Protein AF-A0A4V5TML6-F1 (afdb_monomer_lite)

Foldseek 3Di:
DPPVCVCLDPVNLVVLVVVLVVLLVVCVVVVHDPVCNVPPVVNVVSVVSNVVSVVVVVVVVVVD

Structure (mmCIF, N/CA/C/O backbone):
data_AF-A0A4V5TML6-F1
#
_entry.id   AF-A0A4V5TML6-F1
#
loop_
_atom_site.group_PDB
_atom_site.id
_atom_site.type_symbol
_atom_site.label_atom_id
_atom_site.label_alt_id
_atom_site.label_comp_id
_atom_site.label_asym_id
_atom_site.label_entity_id
_atom_site.label_seq_id
_atom_site.pdbx_PDB_ins_code
_atom_site.Cartn_x
_atom_site.Cartn_y
_atom_site.Cartn_z
_atom_site.occupancy
_atom_site.B_iso_or_equiv
_atom_site.auth_seq_id
_atom_site.auth_comp_id
_atom_site.auth_asym_id
_atom_site.auth_atom_id
_atom_site.pdbx_PDB_model_num
ATOM 1 N N . MET A 1 1 ? -26.431 5.247 1.600 1.00 45.09 1 MET A N 1
ATOM 2 C CA . MET A 1 1 ? -25.266 5.046 2.486 1.00 45.09 1 MET A CA 1
ATOM 3 C C . MET A 1 1 ? -24.532 3.827 1.961 1.00 45.09 1 MET A C 1
ATOM 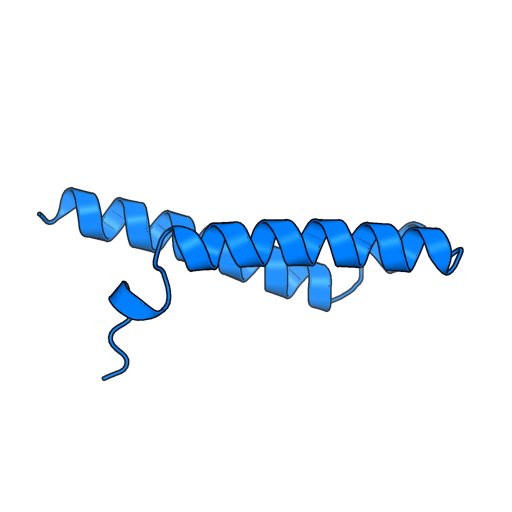5 O O . MET A 1 1 ? -25.144 2.771 1.935 1.00 45.09 1 MET A O 1
ATOM 9 N N . LEU A 1 2 ? -23.309 3.967 1.437 1.00 53.91 2 LEU A N 1
ATOM 10 C CA . LEU A 1 2 ? -22.487 2.780 1.180 1.00 53.91 2 LEU A CA 1
ATOM 11 C C . LEU A 1 2 ? -22.173 2.152 2.541 1.00 53.91 2 LEU A C 1
ATOM 13 O O . LEU A 1 2 ? -21.654 2.852 3.410 1.00 53.91 2 LEU A O 1
ATOM 17 N N . ASP A 1 3 ? -22.489 0.869 2.716 1.00 64.31 3 ASP A N 1
ATOM 18 C CA . ASP A 1 3 ? -22.016 0.077 3.854 1.00 64.31 3 ASP A CA 1
ATOM 19 C C . ASP A 1 3 ? -20.488 -0.020 3.757 1.00 64.31 3 ASP A C 1
ATOM 21 O O . ASP A 1 3 ? -19.941 -0.936 3.137 1.00 64.31 3 ASP A O 1
ATOM 25 N N . LEU A 1 4 ? -19.790 0.960 4.329 1.00 66.44 4 LEU A N 1
ATOM 26 C CA . LEU A 1 4 ? -18.328 1.029 4.360 1.00 66.44 4 LEU A CA 1
ATOM 27 C C . LEU A 1 4 ? -17.717 -0.239 4.978 1.00 66.44 4 LEU A C 1
ATOM 29 O O . LEU A 1 4 ? -16.621 -0.631 4.586 1.00 66.44 4 LEU A O 1
ATOM 33 N N . ASP A 1 5 ? -18.456 -0.939 5.843 1.00 63.16 5 ASP A N 1
ATOM 34 C CA . ASP A 1 5 ? -18.067 -2.233 6.415 1.00 63.16 5 ASP A CA 1
ATOM 35 C C . ASP A 1 5 ? -17.972 -3.364 5.378 1.00 63.16 5 ASP A C 1
ATOM 37 O O . ASP A 1 5 ? -17.113 -4.238 5.495 1.00 63.16 5 ASP A O 1
ATOM 41 N N . LYS A 1 6 ? -18.792 -3.336 4.318 1.00 64.44 6 LYS A N 1
ATOM 42 C CA . LYS A 1 6 ? -18.689 -4.299 3.205 1.00 64.44 6 LYS A CA 1
ATOM 43 C C . LYS A 1 6 ? -17.555 -3.935 2.250 1.00 64.44 6 LYS A C 1
ATOM 45 O O . LYS A 1 6 ? -16.935 -4.822 1.670 1.00 64.44 6 LYS A O 1
ATOM 50 N N . VAL A 1 7 ? -17.279 -2.641 2.093 1.00 65.56 7 VAL A N 1
ATOM 51 C CA . VAL A 1 7 ? -16.244 -2.133 1.178 1.00 65.56 7 VAL A CA 1
ATOM 52 C C . VAL A 1 7 ? -14.845 -2.326 1.759 1.00 65.56 7 VAL A C 1
ATOM 54 O O . VAL A 1 7 ? -13.935 -2.723 1.041 1.00 65.56 7 VAL A O 1
ATOM 57 N N . PHE A 1 8 ? -14.669 -2.103 3.059 1.00 71.50 8 PHE A N 1
ATOM 58 C CA . PHE A 1 8 ? -13.389 -2.253 3.753 1.00 71.50 8 PHE A CA 1
ATOM 59 C C . PHE A 1 8 ? -13.330 -3.543 4.564 1.00 71.50 8 PHE A C 1
ATOM 61 O O . PHE A 1 8 ? -12.869 -3.572 5.704 1.00 71.50 8 PHE A O 1
ATOM 68 N N . CYS A 1 9 ? -13.793 -4.640 3.972 1.00 74.50 9 CYS A N 1
ATOM 69 C CA . CYS A 1 9 ? -13.622 -5.962 4.548 1.00 74.50 9 CYS A CA 1
ATOM 70 C C . CYS A 1 9 ? -12.160 -6.434 4.402 1.00 74.50 9 CYS A C 1
ATOM 72 O O . CYS A 1 9 ? -11.448 -6.078 3.462 1.00 74.50 9 CYS A O 1
ATOM 74 N N . LEU A 1 10 ? -11.701 -7.255 5.347 1.00 75.88 10 LEU A N 1
ATOM 75 C CA . LEU A 1 10 ? -10.353 -7.832 5.355 1.00 75.88 10 LEU A CA 1
ATOM 76 C C . LEU A 1 10 ? -9.940 -8.497 4.018 1.00 75.88 10 LEU A C 1
ATOM 78 O O . LEU A 1 10 ? -8.819 -8.237 3.574 1.00 75.88 10 LEU A O 1
ATOM 82 N N . PRO A 1 11 ? -10.805 -9.268 3.316 1.00 83.12 11 PRO A N 1
ATOM 83 C CA . PRO A 1 11 ? -10.460 -9.799 1.995 1.00 83.12 11 PRO A CA 1
ATOM 84 C C . PRO A 1 11 ? -10.253 -8.709 0.934 1.00 83.12 11 PRO A C 1
ATOM 86 O O . PRO A 1 11 ? -9.399 -8.879 0.070 1.00 83.12 11 PRO A O 1
ATOM 89 N N . MET A 1 12 ? -10.960 -7.576 1.012 1.00 83.81 12 MET A N 1
ATOM 90 C CA . MET A 1 12 ? -10.744 -6.453 0.092 1.00 83.81 12 MET A CA 1
ATOM 91 C C . MET A 1 12 ? -9.363 -5.821 0.304 1.00 83.81 12 MET A C 1
ATOM 93 O O . MET A 1 12 ? -8.646 -5.555 -0.657 1.00 83.81 12 MET A O 1
ATOM 97 N N . ILE A 1 13 ? -8.953 -5.624 1.561 1.00 84.56 13 ILE A N 1
ATOM 98 C CA . ILE A 1 13 ? -7.619 -5.095 1.896 1.00 84.56 13 ILE A CA 1
ATOM 99 C C . ILE A 1 13 ? -6.526 -6.038 1.379 1.00 84.56 13 ILE A C 1
ATOM 101 O O . ILE A 1 13 ? -5.538 -5.585 0.799 1.00 84.56 13 ILE A O 1
ATOM 105 N N . LEU A 1 14 ? -6.728 -7.350 1.534 1.00 85.19 14 LEU A N 1
ATOM 106 C CA . LEU A 1 14 ? -5.813 -8.360 1.007 1.00 85.19 14 LEU A CA 1
ATOM 107 C C . LEU A 1 14 ? -5.733 -8.302 -0.528 1.00 85.19 14 LEU A C 1
ATOM 109 O O . LEU A 1 14 ? -4.639 -8.342 -1.088 1.00 85.19 14 LEU A O 1
ATOM 113 N N . ALA A 1 15 ? -6.876 -8.149 -1.206 1.00 87.12 15 ALA A N 1
ATOM 114 C CA . ALA A 1 15 ? -6.942 -8.014 -2.659 1.00 87.12 15 ALA A CA 1
ATOM 115 C C . ALA A 1 15 ? -6.190 -6.770 -3.160 1.00 87.12 15 ALA A C 1
ATOM 117 O O . ALA A 1 15 ? -5.443 -6.867 -4.133 1.00 87.12 15 ALA A O 1
ATOM 118 N N . TYR A 1 16 ? -6.295 -5.630 -2.465 1.00 85.88 16 TYR A N 1
ATOM 119 C CA . TYR A 1 16 ? -5.498 -4.441 -2.787 1.00 85.88 16 TYR A CA 1
ATOM 120 C C . TYR A 1 16 ? -3.991 -4.699 -2.670 1.00 85.88 16 TYR A C 1
ATOM 122 O O . TYR A 1 16 ? -3.226 -4.236 -3.515 1.00 85.88 16 TYR A O 1
ATOM 130 N N . TYR A 1 17 ? -3.565 -5.474 -1.669 1.00 85.31 17 TYR A N 1
ATOM 131 C CA . TYR A 1 17 ? -2.164 -5.866 -1.499 1.00 85.31 17 TYR A CA 1
ATOM 132 C C . TYR A 1 17 ? -1.669 -6.747 -2.655 1.00 85.31 17 TYR A C 1
ATOM 134 O O . TYR A 1 17 ? -0.588 -6.516 -3.198 1.00 85.31 17 TYR A O 1
ATOM 142 N N . VAL A 1 18 ? -2.477 -7.724 -3.076 1.00 89.56 18 VAL A N 1
ATOM 143 C CA . VAL A 1 18 ? -2.168 -8.589 -4.226 1.00 89.56 18 VAL A CA 1
ATOM 144 C C . VAL A 1 18 ? -2.099 -7.774 -5.518 1.00 89.56 18 VAL A C 1
ATOM 146 O O . VAL A 1 18 ? -1.143 -7.920 -6.278 1.00 89.56 18 VAL A O 1
ATOM 149 N N . CYS A 1 19 ? -3.056 -6.871 -5.750 1.00 89.38 19 CYS A N 1
ATOM 150 C CA . CYS A 1 19 ? -3.035 -5.968 -6.901 1.00 89.38 19 CYS A CA 1
ATOM 151 C C . CYS A 1 19 ? -1.779 -5.092 -6.927 1.00 89.38 19 CYS A C 1
ATOM 153 O O . CYS A 1 19 ? -1.185 -4.942 -7.990 1.00 89.38 19 CYS A O 1
ATOM 155 N N . LEU A 1 20 ? -1.345 -4.559 -5.781 1.00 86.38 20 LEU A N 1
ATOM 156 C CA . LEU A 1 20 ? -0.115 -3.769 -5.688 1.00 86.38 20 LEU A CA 1
ATOM 157 C C . LEU A 1 20 ? 1.114 -4.593 -6.106 1.00 86.38 20 LEU A C 1
ATOM 159 O O . LEU A 1 20 ? 1.930 -4.124 -6.896 1.00 86.38 20 LEU A O 1
ATOM 163 N N . ILE A 1 21 ? 1.228 -5.834 -5.624 1.00 87.38 21 ILE A N 1
ATOM 164 C CA . ILE A 1 21 ? 2.342 -6.729 -5.975 1.00 87.38 21 ILE A CA 1
ATOM 165 C C . ILE A 1 21 ? 2.328 -7.047 -7.473 1.00 87.38 21 ILE A C 1
ATOM 167 O O . ILE A 1 21 ? 3.355 -6.913 -8.137 1.00 87.38 21 ILE A O 1
ATOM 171 N N . LEU A 1 22 ? 1.170 -7.428 -8.019 1.00 89.81 22 LEU A N 1
ATOM 172 C CA . LEU A 1 22 ? 1.024 -7.716 -9.449 1.00 89.81 22 LEU A CA 1
ATOM 173 C C . LEU A 1 22 ? 1.348 -6.491 -10.310 1.00 89.81 22 LEU A C 1
ATOM 175 O O . LEU A 1 22 ? 1.983 -6.626 -11.353 1.00 89.81 22 LEU A O 1
ATOM 179 N N . TRP A 1 23 ? 0.964 -5.298 -9.859 1.00 86.56 23 TRP A N 1
ATOM 180 C CA . TRP A 1 23 ? 1.265 -4.050 -10.550 1.00 86.56 23 TRP A CA 1
ATOM 181 C C . TRP A 1 23 ? 2.764 -3.739 -10.563 1.00 86.56 23 TRP A C 1
ATOM 183 O O . TRP A 1 23 ? 3.310 -3.366 -11.599 1.00 86.56 23 TRP A O 1
ATOM 193 N N . ILE A 1 24 ? 3.460 -3.947 -9.443 1.00 83.38 24 ILE A N 1
ATOM 194 C CA . ILE A 1 24 ? 4.919 -3.786 -9.371 1.00 83.38 24 ILE A CA 1
ATOM 195 C C . ILE A 1 24 ? 5.622 -4.801 -10.281 1.00 83.38 24 ILE A C 1
ATOM 197 O O . ILE A 1 24 ? 6.540 -4.425 -11.007 1.00 83.38 24 ILE A O 1
ATOM 201 N N . LEU A 1 25 ? 5.179 -6.063 -10.288 1.00 87.56 25 LEU A N 1
ATOM 202 C CA . LEU A 1 25 ? 5.722 -7.092 -11.182 1.00 87.56 25 LEU A CA 1
ATOM 203 C C . LEU A 1 25 ? 5.506 -6.738 -12.657 1.00 87.56 25 LEU A C 1
ATOM 205 O O . LEU A 1 25 ? 6.416 -6.921 -13.462 1.00 87.56 25 LEU A O 1
ATOM 209 N N . LEU A 1 26 ? 4.340 -6.189 -13.004 1.00 88.44 26 LEU A N 1
ATOM 210 C CA . LEU A 1 26 ? 4.058 -5.698 -14.351 1.00 88.44 26 LEU A CA 1
ATOM 211 C C . LEU A 1 26 ? 5.006 -4.557 -14.740 1.00 88.44 26 LEU A C 1
ATOM 213 O O . LEU A 1 26 ? 5.567 -4.582 -15.829 1.00 88.44 26 LEU A O 1
ATOM 217 N N . LEU A 1 27 ? 5.212 -3.578 -13.856 1.00 84.12 27 LEU A N 1
ATOM 218 C CA . LEU A 1 27 ? 6.134 -2.463 -14.099 1.00 84.12 27 LEU A CA 1
ATOM 219 C C . LEU A 1 27 ? 7.579 -2.947 -14.276 1.00 84.12 27 LEU A C 1
ATOM 221 O O . LEU A 1 27 ? 8.294 -2.429 -15.132 1.00 84.12 27 LEU A O 1
ATOM 225 N N . LEU A 1 28 ? 7.986 -3.956 -13.503 1.00 83.44 28 LEU A N 1
ATOM 226 C CA . LEU A 1 28 ? 9.295 -4.591 -13.633 1.00 83.44 28 LEU A CA 1
ATOM 227 C C . LEU A 1 28 ? 9.433 -5.317 -14.981 1.00 83.44 28 LEU A C 1
ATOM 229 O O . LEU A 1 28 ? 10.444 -5.161 -15.657 1.00 83.44 28 LEU A O 1
ATOM 233 N N . ALA A 1 29 ? 8.404 -6.067 -15.391 1.00 87.94 29 ALA A N 1
ATOM 234 C CA . ALA A 1 29 ? 8.360 -6.768 -16.675 1.00 87.94 29 ALA A CA 1
ATOM 235 C C . ALA A 1 29 ? 8.334 -5.812 -17.878 1.00 87.94 29 ALA A C 1
ATOM 237 O O . ALA A 1 29 ? 8.797 -6.166 -18.957 1.00 87.94 29 ALA A O 1
ATOM 238 N N . LEU A 1 30 ? 7.809 -4.601 -17.689 1.00 88.81 30 LEU A N 1
ATOM 239 C CA . LEU A 1 30 ? 7.796 -3.543 -18.697 1.00 88.81 30 LEU A CA 1
ATOM 240 C C . LEU A 1 30 ? 9.133 -2.782 -18.781 1.00 88.81 30 LEU A C 1
ATOM 242 O O . LEU A 1 30 ? 9.213 -1.796 -19.508 1.00 88.81 30 LEU A O 1
ATOM 246 N N . GLU A 1 31 ? 10.147 -3.180 -17.999 1.00 85.00 31 GLU A N 1
ATOM 247 C CA . GLU A 1 31 ? 11.422 -2.462 -17.832 1.00 85.00 31 GLU A CA 1
ATOM 248 C C . GLU A 1 31 ? 11.221 -0.969 -17.512 1.00 85.00 31 GLU A C 1
ATOM 250 O O . GLU A 1 31 ? 12.023 -0.099 -17.861 1.00 85.00 31 GLU A O 1
ATOM 255 N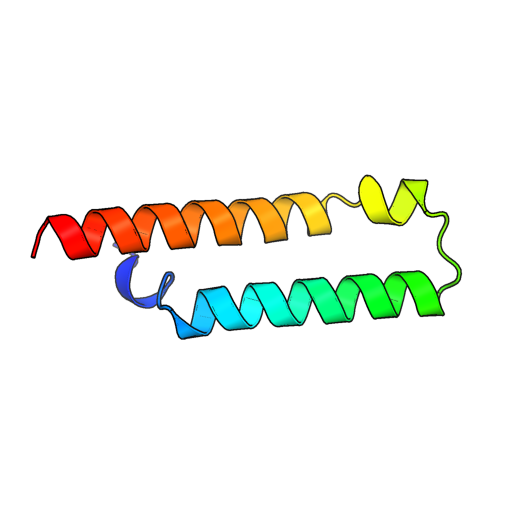 N . SER A 1 32 ? 10.114 -0.656 -16.831 1.00 78.25 32 SER A N 1
ATOM 256 C CA . SER A 1 32 ? 9.772 0.709 -16.463 1.00 78.25 32 SER A CA 1
ATOM 257 C C . SER A 1 32 ? 10.857 1.278 -15.560 1.00 78.25 32 SER A C 1
ATOM 259 O O . SER A 1 32 ? 11.299 0.635 -14.605 1.00 78.25 32 SER A O 1
ATOM 261 N N . SER A 1 33 ? 11.221 2.542 -15.787 1.00 82.06 33 SER A N 1
ATOM 262 C CA . SER A 1 33 ? 12.133 3.263 -14.904 1.00 82.06 33 SER A CA 1
ATOM 263 C C . SER A 1 33 ? 11.644 3.175 -13.455 1.00 82.06 33 SER A C 1
ATOM 265 O O . SER A 1 33 ? 10.466 3.418 -13.177 1.00 82.06 33 SER A O 1
ATOM 267 N N . LEU A 1 34 ? 12.552 2.879 -12.521 1.00 71.12 34 LEU A N 1
ATOM 268 C CA . LEU A 1 34 ? 12.247 2.748 -11.089 1.00 71.12 34 LEU A CA 1
ATOM 269 C C . LEU A 1 34 ? 11.498 3.979 -10.541 1.00 71.12 34 LEU A C 1
ATOM 271 O O . LEU A 1 34 ? 10.595 3.869 -9.715 1.00 71.12 34 LEU A O 1
ATOM 275 N N . LEU A 1 35 ? 11.837 5.154 -11.071 1.00 79.25 35 LEU A N 1
ATOM 276 C CA . LEU A 1 35 ? 11.231 6.437 -10.733 1.00 79.25 35 LEU A CA 1
ATOM 277 C C . LEU A 1 35 ? 9.753 6.513 -11.160 1.00 79.25 35 LEU A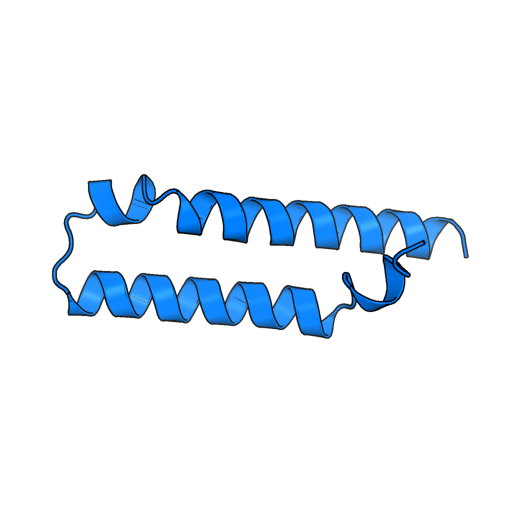 C 1
ATOM 279 O O . LEU A 1 35 ? 8.923 7.027 -10.415 1.00 79.25 35 LEU A O 1
ATOM 283 N N . TRP A 1 36 ? 9.406 5.925 -12.307 1.00 76.81 36 TRP A N 1
ATOM 284 C CA . TRP A 1 36 ? 8.027 5.805 -12.788 1.00 76.81 36 TRP A CA 1
ATOM 285 C C . TRP A 1 36 ? 7.221 4.795 -11.978 1.00 76.81 36 TRP A C 1
ATOM 287 O O . TRP A 1 36 ? 6.044 5.022 -11.716 1.00 76.81 36 TRP A O 1
ATOM 297 N N . ALA A 1 37 ? 7.854 3.707 -11.535 1.00 71.19 37 ALA A N 1
ATOM 298 C CA . ALA A 1 37 ? 7.206 2.748 -10.652 1.00 71.19 37 ALA A CA 1
ATOM 299 C C . ALA A 1 37 ? 6.871 3.380 -9.290 1.00 71.19 37 ALA A C 1
ATOM 301 O O . ALA A 1 37 ? 5.769 3.194 -8.782 1.00 71.19 37 ALA A O 1
ATOM 302 N N . LEU A 1 38 ? 7.770 4.187 -8.724 1.00 70.62 38 LEU A N 1
ATOM 303 C CA . LEU A 1 38 ? 7.554 4.868 -7.441 1.00 70.62 38 LEU A CA 1
ATOM 304 C C . LEU A 1 38 ? 6.561 6.034 -7.519 1.00 70.62 38 LEU A C 1
ATOM 306 O O . LEU A 1 38 ? 5.729 6.183 -6.629 1.00 70.62 38 LEU A O 1
ATOM 310 N N . LEU A 1 39 ? 6.626 6.848 -8.575 1.00 80.81 39 LEU A N 1
ATOM 311 C CA . LEU A 1 39 ? 5.753 8.016 -8.745 1.00 80.81 39 LEU A CA 1
ATOM 312 C C . LEU A 1 39 ? 4.423 7.696 -9.429 1.00 80.81 39 LEU A C 1
ATOM 314 O O . LEU A 1 39 ? 3.648 8.609 -9.712 1.00 80.81 39 LEU A O 1
ATOM 318 N N . ASN A 1 40 ? 4.139 6.419 -9.694 1.00 81.12 40 ASN A N 1
ATOM 319 C CA . ASN A 1 40 ? 2.894 6.044 -10.337 1.00 81.12 40 ASN A CA 1
ATOM 320 C C . ASN A 1 40 ? 1.706 6.435 -9.434 1.00 81.12 40 ASN A C 1
ATOM 322 O O . ASN A 1 40 ? 1.592 5.908 -8.322 1.00 81.12 40 ASN A O 1
ATOM 326 N N . PRO A 1 41 ? 0.790 7.308 -9.889 1.00 79.31 41 PRO A N 1
ATOM 327 C CA . PRO A 1 41 ? -0.364 7.720 -9.092 1.00 79.31 41 PRO A CA 1
ATOM 328 C C . PRO A 1 41 ? -1.245 6.532 -8.674 1.00 79.31 41 PRO A C 1
ATOM 330 O O . PRO A 1 41 ? -1.850 6.565 -7.603 1.00 79.31 41 PRO A O 1
ATOM 333 N N . LEU A 1 42 ? -1.256 5.441 -9.451 1.00 83.12 42 LEU A N 1
ATOM 334 C CA . LEU A 1 42 ? -1.960 4.207 -9.087 1.00 83.12 42 LEU A CA 1
ATOM 335 C C . LEU A 1 42 ? -1.381 3.548 -7.828 1.00 83.12 42 LEU A C 1
ATOM 337 O O . LEU A 1 42 ? -2.149 3.065 -6.998 1.00 83.12 42 LEU A O 1
ATOM 341 N N . ASN A 1 43 ? -0.059 3.580 -7.637 1.00 81.94 43 ASN A N 1
ATOM 342 C CA . ASN A 1 43 ? 0.570 3.045 -6.428 1.00 81.94 43 ASN A CA 1
ATOM 343 C C . ASN A 1 43 ? 0.185 3.868 -5.197 1.00 81.94 43 ASN A C 1
ATOM 345 O O . ASN A 1 43 ? -0.165 3.298 -4.165 1.00 81.94 43 ASN A O 1
ATOM 349 N N . PHE A 1 44 ? 0.147 5.196 -5.321 1.00 85.25 44 PHE A N 1
ATOM 350 C CA . PHE A 1 44 ? -0.337 6.063 -4.247 1.00 85.25 44 PHE A CA 1
ATOM 351 C C . PHE A 1 44 ? -1.806 5.800 -3.905 1.00 85.25 44 PHE A C 1
ATOM 353 O O . PHE A 1 44 ? -2.140 5.673 -2.726 1.00 85.25 44 PHE A O 1
ATOM 360 N N . CYS A 1 45 ? -2.679 5.657 -4.906 1.00 85.38 45 CYS A N 1
ATOM 361 C CA . CYS A 1 45 ? -4.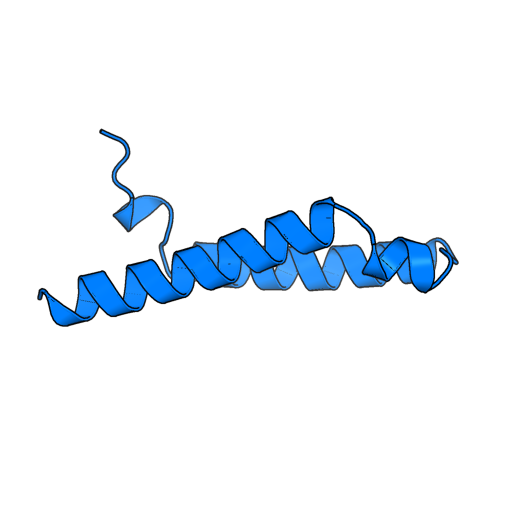088 5.329 -4.678 1.00 85.38 45 CYS A CA 1
ATOM 362 C C . CYS A 1 45 ? -4.274 3.957 -4.016 1.00 85.38 45 CYS A C 1
ATOM 364 O O . CYS A 1 45 ? -5.109 3.824 -3.119 1.00 85.38 45 CYS A O 1
ATOM 366 N N . LEU A 1 46 ? -3.513 2.941 -4.428 1.00 84.38 46 LEU A N 1
ATOM 367 C CA . LEU A 1 46 ? -3.576 1.605 -3.829 1.00 84.38 46 LEU A CA 1
ATOM 368 C C . LEU A 1 46 ? -3.109 1.626 -2.370 1.00 84.38 46 LEU A C 1
ATOM 370 O O . LEU A 1 46 ? -3.815 1.122 -1.497 1.00 84.38 46 LEU A O 1
ATOM 374 N N . ILE A 1 47 ? -1.977 2.273 -2.085 1.00 86.25 47 ILE A N 1
ATOM 375 C CA . ILE A 1 47 ? -1.455 2.408 -0.718 1.00 86.25 47 ILE A CA 1
ATOM 376 C C . ILE A 1 47 ? -2.440 3.186 0.161 1.00 86.25 47 ILE A C 1
ATOM 378 O O . ILE A 1 47 ? -2.740 2.754 1.275 1.00 86.25 47 ILE A O 1
ATOM 382 N N . PHE A 1 48 ? -2.997 4.292 -0.339 1.00 87.94 48 PHE A N 1
ATOM 383 C CA . PHE A 1 48 ? -3.993 5.072 0.394 1.00 87.94 48 PHE A CA 1
ATOM 384 C C . PHE A 1 48 ? -5.233 4.236 0.742 1.00 87.94 48 PHE A C 1
ATOM 386 O O . PHE A 1 48 ? -5.677 4.259 1.889 1.00 87.94 48 PHE A O 1
ATOM 393 N N . ASN A 1 49 ? -5.756 3.448 -0.204 1.00 86.44 49 ASN A N 1
ATOM 394 C CA . ASN A 1 49 ? -6.902 2.567 0.043 1.00 86.44 49 ASN A CA 1
ATOM 395 C C . ASN A 1 49 ? -6.599 1.474 1.078 1.00 86.44 49 ASN A C 1
ATOM 397 O O . ASN A 1 49 ? -7.458 1.172 1.908 1.00 86.44 49 ASN A O 1
ATOM 401 N N . ILE A 1 50 ? -5.382 0.921 1.082 1.00 86.94 50 ILE A N 1
ATOM 402 C CA . ILE A 1 50 ? -4.945 -0.054 2.092 1.00 86.94 50 ILE A CA 1
ATOM 403 C C . ILE A 1 50 ? -4.902 0.601 3.479 1.00 86.94 50 ILE A C 1
ATOM 405 O O . ILE A 1 50 ? -5.504 0.084 4.420 1.00 86.94 50 ILE A O 1
ATOM 409 N N . VAL A 1 51 ? -4.242 1.756 3.614 1.00 88.19 51 VAL A N 1
ATOM 410 C CA . VAL A 1 51 ? -4.115 2.470 4.899 1.00 88.19 51 VAL A CA 1
ATOM 411 C C . VAL A 1 51 ? -5.481 2.905 5.426 1.00 88.19 51 VAL A C 1
ATOM 413 O O . VAL A 1 51 ? -5.786 2.709 6.607 1.00 88.19 51 VAL A O 1
ATOM 416 N N . PHE A 1 52 ? -6.326 3.457 4.556 1.00 86.56 52 PHE A N 1
ATOM 417 C CA . PHE A 1 52 ? -7.681 3.860 4.913 1.00 86.56 52 PHE A CA 1
ATOM 418 C C . PHE A 1 52 ? -8.526 2.652 5.339 1.00 86.56 52 PHE A C 1
ATOM 420 O O . PHE A 1 52 ? -9.171 2.698 6.388 1.00 86.56 52 PHE A O 1
ATOM 427 N N . GLY A 1 53 ? -8.456 1.544 4.595 1.00 84.06 53 GLY A N 1
ATOM 428 C CA . GLY A 1 53 ? -9.168 0.311 4.922 1.00 84.06 53 GLY A CA 1
ATOM 429 C C . GLY A 1 53 ? -8.740 -0.309 6.251 1.00 84.06 53 GLY A C 1
ATOM 430 O O . GLY A 1 53 ? -9.598 -0.683 7.050 1.00 84.06 53 GLY A O 1
ATOM 431 N N . ILE A 1 54 ? -7.435 -0.355 6.536 1.00 85.06 54 ILE A N 1
ATOM 432 C CA . ILE A 1 54 ? -6.907 -0.836 7.824 1.00 85.06 54 ILE A CA 1
ATOM 433 C C . ILE A 1 54 ? -7.374 0.074 8.967 1.00 85.06 54 ILE A C 1
ATOM 435 O O . ILE A 1 54 ? -7.847 -0.412 9.995 1.00 85.06 54 ILE A O 1
ATOM 439 N N . THR A 1 55 ? -7.288 1.393 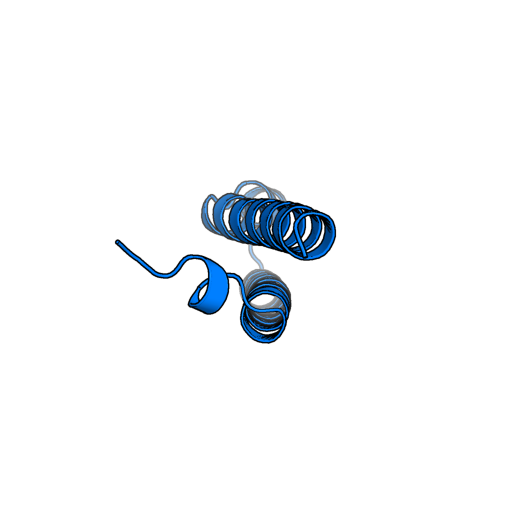8.785 1.00 86.62 55 THR A N 1
ATOM 440 C CA . THR A 1 55 ? -7.711 2.372 9.801 1.00 86.62 55 THR A CA 1
ATOM 441 C C . THR A 1 55 ? -9.202 2.238 10.112 1.00 86.62 55 THR A C 1
ATOM 443 O O . THR A 1 55 ? -9.601 2.280 11.279 1.00 86.62 55 THR A O 1
ATOM 446 N N . TYR A 1 56 ? -10.026 2.031 9.083 1.00 83.00 56 TYR A N 1
ATOM 447 C CA . TYR A 1 56 ? -11.461 1.812 9.227 1.00 83.00 56 TYR A CA 1
ATOM 448 C C . TYR A 1 56 ? -11.762 0.500 9.971 1.00 83.00 56 TYR A C 1
ATOM 450 O O . TYR A 1 56 ? -12.487 0.524 10.964 1.00 83.00 56 TYR A O 1
ATOM 458 N N . GLN A 1 57 ? -11.126 -0.613 9.582 1.00 79.06 57 GLN A N 1
ATOM 459 C CA . GLN A 1 57 ? -11.235 -1.911 10.270 1.00 79.06 57 GLN A CA 1
ATOM 460 C C . GLN A 1 57 ? -10.898 -1.818 11.764 1.00 79.06 57 GLN A C 1
ATOM 462 O O . GLN A 1 57 ? -11.656 -2.307 12.600 1.00 79.06 57 GLN A O 1
ATOM 467 N N . ILE A 1 58 ? -9.787 -1.161 12.116 1.00 80.88 58 ILE A N 1
ATOM 468 C CA . ILE A 1 58 ? -9.378 -0.983 13.518 1.00 80.88 58 ILE A CA 1
ATOM 469 C C . ILE A 1 58 ? -10.422 -0.161 14.285 1.00 80.88 58 ILE A C 1
ATOM 471 O O . ILE A 1 58 ? -10.744 -0.484 15.427 1.00 80.88 58 ILE A O 1
ATOM 475 N N . LYS A 1 59 ? -10.965 0.898 13.673 1.00 81.56 59 LYS A N 1
ATOM 476 C CA . LYS A 1 59 ? -11.954 1.775 14.312 1.00 81.56 59 LYS A CA 1
ATOM 477 C C . LYS A 1 59 ? -13.306 1.085 14.516 1.00 81.56 59 LYS A C 1
ATOM 479 O O . LYS A 1 59 ? -13.914 1.297 15.564 1.00 81.56 59 LYS A O 1
ATOM 484 N N . THR A 1 60 ? -13.756 0.269 13.561 1.00 78.06 60 THR A N 1
ATOM 485 C CA . THR A 1 60 ? -14.991 -0.526 13.679 1.00 78.06 60 THR A CA 1
ATOM 486 C C . THR A 1 60 ? -14.851 -1.597 14.760 1.00 78.06 60 THR A C 1
ATOM 488 O O . THR A 1 60 ? -15.666 -1.626 15.676 1.00 78.06 60 THR A O 1
ATOM 491 N N . LYS A 1 61 ? -13.759 -2.377 14.762 1.00 70.56 61 LYS A N 1
ATOM 492 C CA . LYS A 1 61 ? -13.516 -3.419 15.781 1.00 70.56 61 LYS A CA 1
ATOM 493 C C . LYS A 1 61 ? -13.351 -2.904 17.213 1.00 70.56 61 LYS A C 1
ATOM 495 O O . LYS A 1 61 ? -13.381 -3.693 18.143 1.00 70.56 61 LYS A O 1
ATOM 500 N N . LYS A 1 62 ? -13.096 -1.606 17.392 1.00 67.44 62 LYS A N 1
ATOM 501 C CA . LYS A 1 62 ? -12.983 -0.958 18.709 1.00 67.44 62 LYS A CA 1
ATOM 502 C C . LYS A 1 62 ? -14.323 -0.413 19.221 1.00 67.44 62 LYS A C 1
ATOM 504 O O . LYS A 1 62 ? -14.384 0.067 20.349 1.00 67.44 62 LYS A O 1
ATOM 509 N N . LYS A 1 63 ? -15.334 -0.357 18.349 1.00 58.62 63 LYS A N 1
ATOM 510 C CA . LYS A 1 63 ? -16.686 0.137 18.640 1.00 58.62 63 LYS A CA 1
ATOM 511 C C . LYS A 1 63 ? -17.668 -0.992 18.960 1.00 58.62 63 LYS A C 1
ATOM 513 O O . LYS A 1 63 ? -18.658 -0.711 19.627 1.00 58.62 63 LYS A O 1
ATOM 518 N N . GLU A 1 64 ? -17.406 -2.195 18.451 1.00 53.47 64 GLU A N 1
ATOM 519 C CA . GLU A 1 64 ? -17.981 -3.455 18.946 1.00 53.47 64 GLU A CA 1
ATOM 520 C C . GLU A 1 64 ? -17.328 -3.865 20.271 1.00 53.47 64 GLU A C 1
ATOM 522 O O . GLU A 1 64 ? -18.065 -4.384 21.137 1.00 53.47 64 GLU A O 1
#

Sequence (64 aa):
MLDLDKVFCLPMILAYYVCLILWILLLLALESSLLWALLNPLNFCLIFNIVFGITYQIKTKKKE

Secondary structu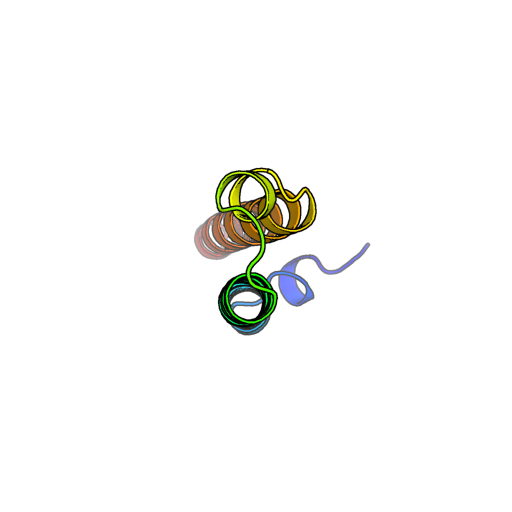re (DSSP, 8-state):
---HHHHT-HHHHHHHHHHHHHHHHHHHHTT--HHHHHS-HHHHHHHHHHHHHHHHHHHHHTT-

Organism: NCBI:txid1130819

Radius of gyration: 14.34 Å; chains: 1; bounding box: 38×18×38 Å

pLDDT: mean 79.36, std 9.89, range [45.09, 89.81]